Protein AF-A0A527FQV1-F1 (afdb_monomer)

pLDDT: mean 93.89, std 5.43, range [64.75, 98.25]

Radius of gyration: 13.67 Å; Cα contacts (8 Å, |Δi|>4): 11; chains: 1; bounding box: 28×15×36 Å

Foldseek 3Di:
DDDPVVDLDDDDDDDVVVQADPPPGGPVVVVVVVVVVVVVVVVVPRD

Solvent-accessible surface area (backbone atoms only — not comparable to full-atom values): 3205 Å² total; per-residue (Å²): 134,84,78,69,86,83,57,95,76,82,90,85,85,83,54,62,81,81,45,42,45,94,87,80,37,67,48,57,70,63,52,49,53,52,50,52,53,51,50,53,41,42,75,74,71,53,132

Mean predicted aligned error: 3.42 Å

Secondary structure (DSSP, 8-state):
---STT-S-------HHHHEETTTEE-HHHHHHHHHHHHHHHHTT--

Sequence (47 aa):
MQSLGKYRRITVKIGSALLVDRTTGLKRDWLASLADDIAGLAQGGAE

Structure (mmCIF, N/CA/C/O backbone):
data_AF-A0A527FQV1-F1
#
_entry.id   AF-A0A527FQV1-F1
#
loop_
_atom_site.group_PDB
_atom_site.id
_atom_site.type_symbol
_atom_site.label_atom_id
_atom_site.label_alt_id
_atom_site.label_comp_id
_atom_site.label_asym_id
_atom_site.label_entity_id
_atom_site.label_seq_id
_atom_site.pdbx_PDB_ins_code
_atom_site.Cartn_x
_atom_site.Cartn_y
_atom_site.Cartn_z
_atom_site.occupancy
_atom_site.B_iso_or_equiv
_atom_site.auth_seq_id
_atom_site.auth_comp_id
_atom_site.auth_asym_id
_atom_site.auth_atom_id
_atom_site.pdbx_PDB_model_num
ATOM 1 N N . MET A 1 1 ? 9.726 2.453 19.860 1.00 64.75 1 MET A N 1
ATOM 2 C CA . MET A 1 1 ? 8.838 2.753 18.714 1.00 64.75 1 MET A CA 1
ATOM 3 C C . MET A 1 1 ? 7.396 2.616 19.184 1.00 64.75 1 MET A C 1
ATOM 5 O O . MET A 1 1 ? 7.110 1.665 19.896 1.00 64.75 1 MET A O 1
ATOM 9 N N . GLN A 1 2 ? 6.521 3.581 18.898 1.00 83.00 2 GLN A N 1
ATOM 10 C CA . GLN A 1 2 ? 5.110 3.522 19.310 1.00 83.00 2 GLN A CA 1
ATOM 11 C C . GLN A 1 2 ? 4.320 2.643 18.330 1.00 83.00 2 GLN A C 1
ATOM 13 O O . GLN A 1 2 ? 4.537 2.745 17.125 1.00 83.00 2 GLN A O 1
ATOM 18 N N . SER A 1 3 ? 3.412 1.799 18.829 1.00 92.50 3 SER A N 1
ATOM 19 C CA . SER A 1 3 ? 2.556 0.969 17.968 1.00 92.50 3 SER A CA 1
ATOM 20 C C . SER A 1 3 ? 1.580 1.829 17.161 1.00 92.50 3 SER A C 1
ATOM 22 O O . SER A 1 3 ? 0.997 2.778 17.696 1.00 92.50 3 SER A O 1
ATOM 24 N N . LEU A 1 4 ? 1.383 1.472 15.887 1.00 92.00 4 LEU A N 1
ATOM 25 C CA . LEU A 1 4 ? 0.383 2.089 15.013 1.00 92.00 4 LEU A CA 1
ATOM 26 C C . LEU A 1 4 ? -1.039 1.566 15.276 1.00 92.00 4 LEU A C 1
ATOM 28 O O . LEU A 1 4 ? -2.001 2.260 14.966 1.00 92.00 4 LEU A O 1
ATOM 32 N N . GLY A 1 5 ? -1.189 0.393 15.903 1.00 90.50 5 GLY A N 1
ATOM 33 C CA . GLY A 1 5 ? -2.489 -0.277 16.070 1.00 90.50 5 GLY A CA 1
ATOM 34 C C . GLY A 1 5 ? -3.498 0.464 16.955 1.00 90.50 5 GLY A C 1
ATOM 35 O O . GLY A 1 5 ? -4.666 0.104 16.987 1.00 90.50 5 GLY A O 1
ATOM 36 N N . LYS A 1 6 ? -3.066 1.513 17.665 1.00 92.50 6 LYS A N 1
ATOM 37 C CA . LYS A 1 6 ? -3.947 2.370 18.474 1.00 92.50 6 LYS A CA 1
ATOM 38 C C . LYS A 1 6 ? -4.649 3.474 17.673 1.00 92.50 6 LYS A C 1
ATOM 40 O O . LYS A 1 6 ? -5.539 4.130 18.210 1.00 92.50 6 LYS A O 1
ATOM 45 N N . TYR A 1 7 ? -4.233 3.735 16.432 1.00 93.38 7 TYR A N 1
ATOM 46 C CA . TYR A 1 7 ? -4.819 4.792 15.607 1.00 93.38 7 TYR A CA 1
ATOM 47 C C . TYR A 1 7 ? -5.977 4.247 14.775 1.00 93.38 7 TYR A C 1
ATOM 49 O O . TYR A 1 7 ? -5.842 3.237 14.095 1.00 93.38 7 TYR A O 1
ATOM 57 N N . ARG A 1 8 ? -7.112 4.954 14.797 1.00 91.44 8 ARG A N 1
ATOM 58 C CA . ARG A 1 8 ? -8.317 4.566 14.046 1.00 91.44 8 ARG A CA 1
ATOM 59 C C . ARG A 1 8 ? -8.238 4.861 12.548 1.00 91.44 8 ARG A 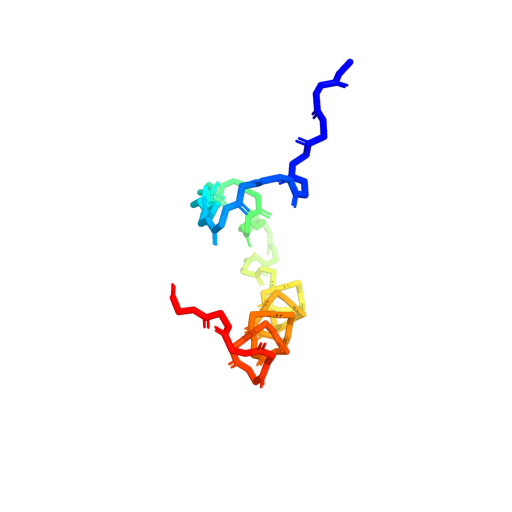C 1
ATOM 61 O O . ARG A 1 8 ? -8.942 4.228 11.778 1.00 91.44 8 ARG A O 1
ATOM 68 N N . ARG A 1 9 ? -7.429 5.845 12.146 1.00 93.50 9 ARG A N 1
ATOM 69 C CA . ARG A 1 9 ? -7.260 6.268 10.752 1.00 93.50 9 ARG A CA 1
ATOM 70 C C . ARG A 1 9 ? -5.791 6.541 10.485 1.00 93.50 9 ARG A C 1
ATOM 72 O O . ARG A 1 9 ? -5.146 7.255 11.253 1.00 93.50 9 ARG A O 1
ATOM 79 N N . ILE A 1 10 ? -5.284 5.973 9.398 1.00 92.94 10 ILE A N 1
ATOM 80 C CA . ILE A 1 10 ? -3.890 6.090 8.980 1.00 92.94 10 ILE A CA 1
ATOM 81 C C . ILE A 1 10 ? -3.881 6.523 7.519 1.00 92.94 10 ILE A C 1
ATOM 83 O O . ILE A 1 10 ? -4.464 5.860 6.669 1.00 92.94 10 ILE A O 1
ATOM 87 N N . THR A 1 11 ? -3.190 7.620 7.224 1.00 94.06 11 THR A N 1
ATOM 88 C CA . THR A 1 11 ? -2.961 8.062 5.847 1.00 94.06 11 THR A CA 1
ATOM 89 C C . THR A 1 11 ? -1.585 7.594 5.400 1.00 94.06 11 THR A C 1
ATOM 91 O O . THR A 1 11 ? -0.576 7.984 5.987 1.00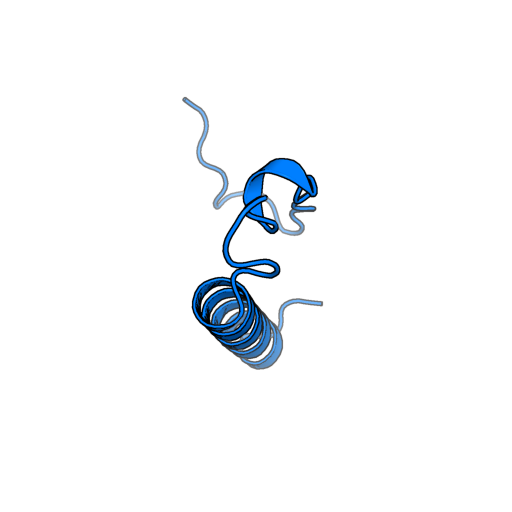 94.06 11 THR A O 1
ATOM 94 N N . VAL A 1 12 ? -1.530 6.791 4.339 1.00 93.31 12 VAL A N 1
ATOM 95 C CA . VAL A 1 12 ? -0.273 6.329 3.740 1.00 93.31 12 VAL A CA 1
ATOM 96 C C . VAL A 1 12 ? -0.012 7.109 2.457 1.00 93.31 12 VAL A C 1
ATOM 98 O O . VAL A 1 12 ? -0.815 7.086 1.526 1.00 93.31 12 VAL A O 1
ATOM 101 N N . LYS A 1 13 ? 1.129 7.802 2.382 1.00 95.19 13 LYS A N 1
ATOM 102 C CA . LYS A 1 13 ? 1.571 8.477 1.158 1.00 95.19 13 LYS A CA 1
ATOM 103 C C . LYS A 1 13 ? 2.609 7.624 0.443 1.00 95.19 13 LYS A C 1
ATOM 105 O O . LYS A 1 13 ? 3.733 7.488 0.916 1.00 95.19 13 LYS A O 1
ATOM 110 N N . ILE A 1 14 ? 2.264 7.141 -0.747 1.00 94.44 14 ILE A N 1
ATOM 111 C CA . ILE A 1 14 ? 3.225 6.500 -1.647 1.00 94.44 14 ILE A CA 1
ATOM 112 C C . ILE A 1 14 ? 3.826 7.564 -2.578 1.00 94.44 14 ILE A C 1
ATOM 114 O O . ILE A 1 14 ? 3.106 8.345 -3.215 1.00 94.44 14 ILE A O 1
ATOM 118 N N . GLY A 1 15 ? 5.156 7.651 -2.606 1.00 95.06 15 GLY A N 1
ATOM 119 C CA . GLY A 1 15 ? 5.904 8.465 -3.567 1.00 95.06 15 GLY A CA 1
ATOM 120 C C . GLY A 1 15 ? 6.126 7.701 -4.873 1.00 95.06 15 GLY A C 1
ATOM 121 O O . GLY A 1 15 ? 6.308 6.487 -4.853 1.00 95.06 15 GLY A O 1
ATOM 122 N N . SER A 1 16 ? 6.156 8.397 -6.012 1.00 94.88 16 SER A N 1
ATOM 123 C CA . SER A 1 16 ? 6.323 7.762 -7.331 1.00 94.88 16 SER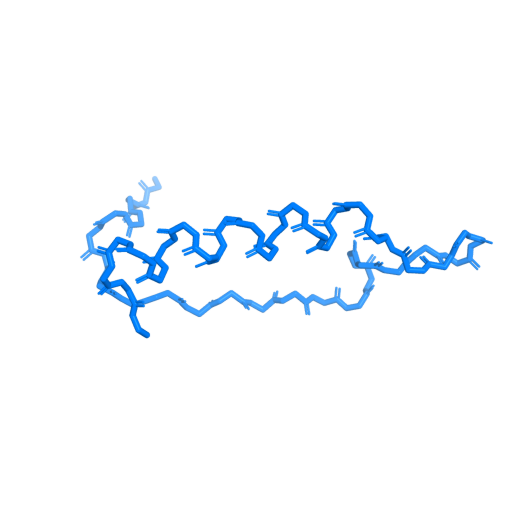 A CA 1
ATOM 124 C C . SER A 1 16 ? 7.631 6.982 -7.465 1.00 94.88 16 SER A C 1
ATOM 126 O O . SER A 1 16 ? 7.640 5.938 -8.103 1.00 94.88 16 SER A O 1
ATOM 128 N N . ALA A 1 17 ? 8.703 7.422 -6.801 1.00 94.25 17 ALA A N 1
ATOM 129 C CA . ALA A 1 17 ? 9.988 6.720 -6.780 1.00 94.25 17 ALA A CA 1
ATOM 130 C C . ALA A 1 17 ? 9.916 5.296 -6.190 1.00 94.25 17 ALA A C 1
ATOM 132 O O . ALA A 1 17 ? 10.774 4.475 -6.493 1.00 94.25 17 ALA A O 1
ATOM 133 N N . LEU A 1 18 ? 8.904 4.991 -5.365 1.00 92.69 18 LEU A N 1
ATOM 134 C CA . LEU A 1 18 ? 8.676 3.640 -4.835 1.00 92.69 18 LEU A CA 1
ATOM 135 C C . LEU A 1 18 ? 7.832 2.773 -5.776 1.00 92.69 18 LEU A C 1
ATOM 137 O O . LEU A 1 18 ? 7.925 1.550 -5.734 1.00 92.69 18 LEU A O 1
ATOM 141 N N . LEU A 1 19 ? 7.011 3.405 -6.616 1.00 95.44 19 LEU A N 1
ATOM 142 C CA . LEU A 1 19 ? 6.002 2.745 -7.443 1.00 95.44 19 LEU A CA 1
ATOM 143 C C . LEU A 1 19 ? 6.438 2.584 -8.909 1.00 95.44 19 LEU A C 1
ATOM 145 O O . LEU A 1 19 ? 5.929 1.716 -9.617 1.00 95.44 19 LEU A O 1
ATOM 149 N N . VAL A 1 20 ? 7.374 3.410 -9.369 1.00 96.69 20 VAL A N 1
ATOM 150 C CA . VAL A 1 20 ? 7.827 3.454 -10.760 1.00 96.69 20 VAL A CA 1
ATOM 151 C C . VAL A 1 20 ? 9.307 3.130 -10.820 1.00 96.69 20 VAL A C 1
ATOM 153 O O . VAL A 1 20 ? 10.137 3.808 -10.216 1.00 96.69 20 VAL A O 1
ATOM 156 N N . ASP A 1 21 ? 9.627 2.106 -11.594 1.00 95.50 21 ASP A N 1
ATOM 157 C CA . ASP A 1 21 ? 10.979 1.823 -12.037 1.00 95.50 21 ASP A CA 1
ATOM 158 C C . ASP A 1 21 ? 11.241 2.503 -13.389 1.00 95.50 21 ASP A C 1
ATOM 160 O O . ASP A 1 21 ? 10.353 2.590 -14.240 1.00 95.50 21 ASP A O 1
ATOM 164 N N . ARG A 1 22 ? 12.466 2.989 -13.610 1.00 94.38 22 ARG A N 1
ATOM 165 C CA . ARG A 1 22 ? 12.796 3.725 -14.844 1.00 94.38 22 ARG A CA 1
ATOM 166 C C . ARG A 1 22 ? 12.826 2.839 -16.088 1.00 94.38 22 ARG A C 1
ATOM 168 O O . ARG A 1 22 ? 12.550 3.338 -17.173 1.00 94.38 22 ARG A O 1
ATOM 175 N N . THR A 1 23 ? 13.172 1.566 -15.937 1.00 96.00 23 THR A N 1
ATOM 176 C CA . THR A 1 23 ? 13.382 0.641 -17.058 1.00 96.00 23 THR A CA 1
ATOM 177 C C . THR A 1 23 ? 12.121 -0.166 -17.348 1.00 96.00 23 THR A C 1
ATOM 179 O O . THR A 1 23 ? 11.760 -0.378 -18.500 1.00 96.00 23 THR A O 1
ATOM 182 N N . THR A 1 24 ? 11.445 -0.609 -16.291 1.00 94.50 24 THR A N 1
ATOM 183 C CA . THR A 1 24 ? 10.302 -1.533 -16.344 1.00 94.50 24 THR A CA 1
ATOM 184 C C . THR A 1 24 ? 8.953 -0.838 -16.148 1.00 94.50 24 THR A C 1
ATOM 186 O O . THR A 1 24 ? 7.908 -1.434 -16.403 1.00 94.50 24 THR A O 1
ATOM 189 N N . GLY A 1 25 ? 8.954 0.441 -15.762 1.00 95.50 25 GLY A N 1
ATOM 190 C CA . GLY A 1 25 ? 7.745 1.236 -15.591 1.00 95.50 25 GLY A CA 1
ATOM 191 C C . GLY A 1 25 ? 7.028 0.960 -14.268 1.00 95.50 25 GLY A C 1
ATOM 192 O O . GLY A 1 25 ? 7.644 0.804 -13.214 1.00 95.50 25 GLY A O 1
ATOM 193 N N . LEU A 1 26 ? 5.695 0.981 -14.296 1.00 97.19 26 LEU A N 1
ATOM 194 C CA . LEU A 1 26 ? 4.868 0.851 -13.095 1.00 97.19 26 LEU A CA 1
ATOM 195 C C . LEU A 1 26 ? 4.991 -0.549 -12.469 1.00 97.19 26 LEU A C 1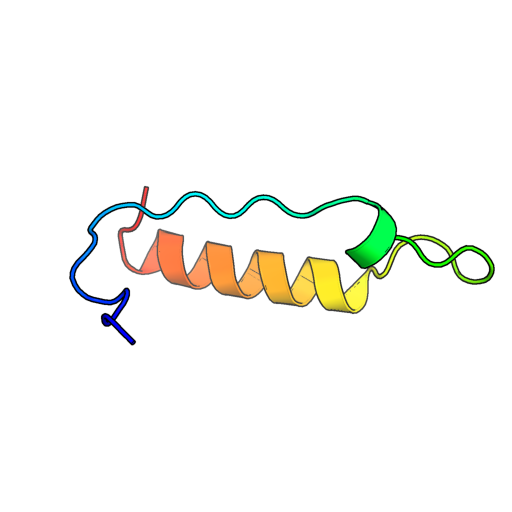
ATOM 197 O O . LEU A 1 26 ? 4.765 -1.549 -13.150 1.00 97.19 26 LEU A O 1
ATOM 20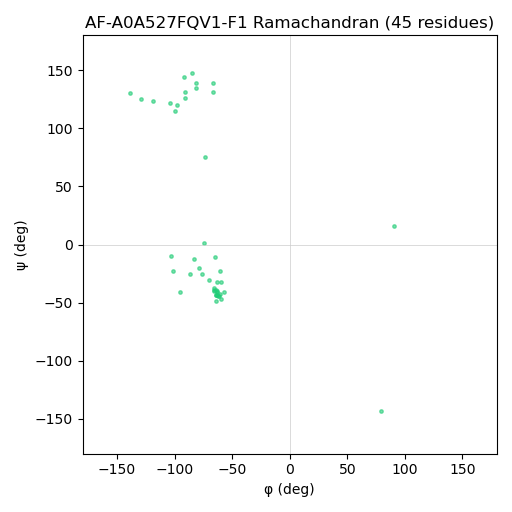1 N N . LYS A 1 27 ? 5.230 -0.625 -11.154 1.00 96.81 27 LYS A N 1
ATOM 202 C CA . LYS A 1 27 ? 5.212 -1.880 -10.379 1.00 96.81 27 LYS A CA 1
ATOM 203 C C . LYS A 1 27 ? 3.776 -2.379 -10.168 1.00 96.81 27 LYS A C 1
ATOM 205 O O . LYS A 1 27 ? 3.205 -2.226 -9.090 1.00 96.81 27 LYS A O 1
ATOM 210 N N . ARG A 1 28 ? 3.181 -2.947 -11.220 1.00 96.69 28 ARG A N 1
ATOM 211 C CA . ARG A 1 28 ? 1.768 -3.368 -11.257 1.00 96.69 28 ARG A CA 1
ATOM 212 C C . ARG A 1 28 ? 1.424 -4.414 -10.203 1.00 96.69 28 ARG A C 1
ATOM 214 O O . ARG A 1 28 ? 0.453 -4.212 -9.49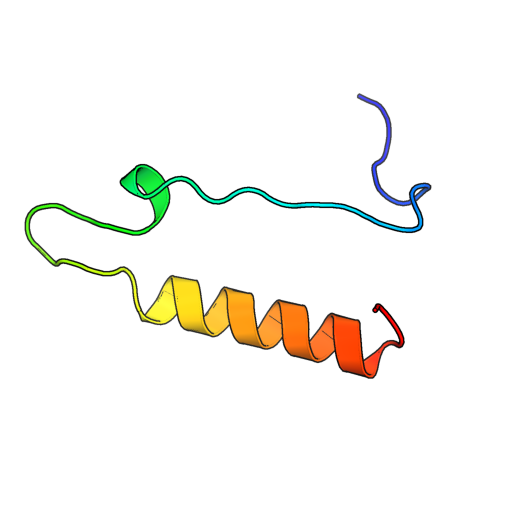1 1.00 96.69 28 ARG A O 1
ATOM 221 N N . ASP A 1 29 ? 2.234 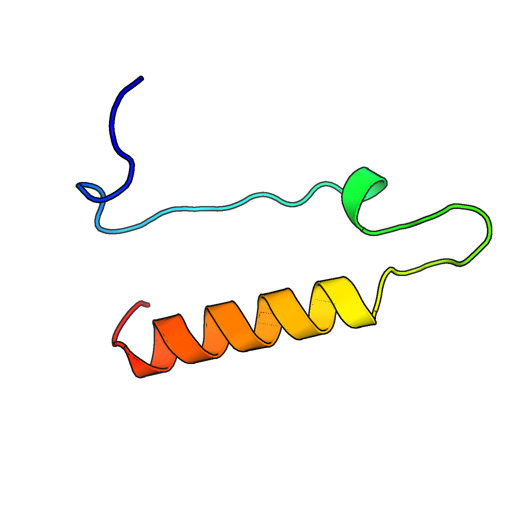-5.458 -10.058 1.00 96.50 29 ASP A N 1
A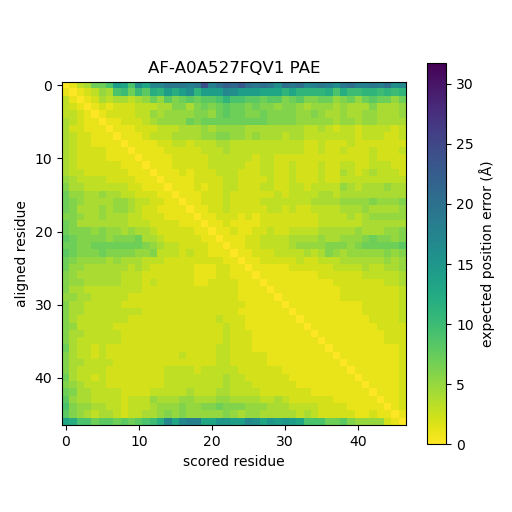TOM 222 C CA . ASP A 1 29 ? 1.937 -6.548 -9.116 1.00 96.50 29 ASP A CA 1
ATOM 223 C C . ASP A 1 29 ? 1.969 -6.066 -7.662 1.00 96.50 29 ASP A C 1
ATOM 225 O O . ASP A 1 29 ? 1.103 -6.402 -6.861 1.00 96.50 29 ASP A O 1
ATOM 229 N N . TRP A 1 30 ? 2.923 -5.189 -7.337 1.00 95.31 30 TRP A N 1
ATOM 230 C CA . TRP A 1 30 ? 2.978 -4.536 -6.030 1.00 95.31 30 TRP A CA 1
ATOM 231 C C . TRP A 1 30 ? 1.755 -3.642 -5.793 1.00 95.31 30 TRP A C 1
ATOM 233 O O . TRP A 1 30 ? 1.169 -3.662 -4.714 1.00 95.31 30 TRP A O 1
ATOM 243 N N . LEU A 1 31 ? 1.348 -2.869 -6.808 1.00 96.19 31 LEU A N 1
ATOM 244 C CA . LEU A 1 31 ? 0.171 -2.007 -6.713 1.00 96.19 31 LEU A CA 1
ATOM 245 C C . LEU A 1 31 ? -1.123 -2.817 -6.562 1.00 96.19 31 LEU A C 1
ATOM 247 O O . LEU A 1 31 ? -2.006 -2.396 -5.821 1.00 96.19 31 LEU A O 1
ATOM 251 N N . ALA A 1 32 ? -1.224 -3.962 -7.239 1.00 97.81 32 ALA A N 1
ATOM 252 C CA . ALA A 1 32 ? -2.348 -4.882 -7.113 1.00 97.81 32 ALA A CA 1
ATOM 253 C C . ALA A 1 32 ? -2.425 -5.461 -5.695 1.00 97.81 32 ALA A C 1
ATOM 255 O O . ALA A 1 32 ? -3.465 -5.342 -5.059 1.00 97.81 32 ALA A O 1
ATOM 256 N N . SER A 1 33 ? -1.305 -5.949 -5.152 1.00 97.69 33 SER A N 1
ATOM 257 C CA . SER A 1 33 ? -1.242 -6.430 -3.764 1.00 97.69 33 SER A CA 1
ATOM 258 C C . SER A 1 33 ? -1.664 -5.357 -2.755 1.00 97.69 33 SER A C 1
ATOM 260 O O . SER A 1 33 ? -2.400 -5.655 -1.822 1.00 97.69 33 SER A O 1
ATOM 262 N N . LEU A 1 34 ? -1.250 -4.098 -2.949 1.00 96.00 34 LEU A N 1
ATOM 263 C CA . LEU A 1 34 ? -1.691 -2.995 -2.090 1.00 96.00 34 LEU A CA 1
ATOM 264 C C . LEU A 1 34 ? -3.206 -2.753 -2.198 1.00 96.00 34 LEU A C 1
ATOM 266 O O . LEU A 1 34 ? -3.853 -2.445 -1.198 1.00 96.00 34 LEU A O 1
ATOM 270 N N . ALA A 1 35 ? -3.772 -2.850 -3.402 1.00 97.00 35 ALA A N 1
ATOM 271 C CA . ALA A 1 35 ? -5.208 -2.697 -3.607 1.00 97.00 35 ALA A CA 1
ATOM 272 C C . ALA A 1 35 ? -6.000 -3.825 -2.927 1.00 97.00 35 ALA A C 1
ATOM 274 O O . ALA A 1 35 ? -7.024 -3.541 -2.306 1.00 97.00 35 ALA A O 1
ATOM 275 N N . ASP A 1 36 ? -5.501 -5.062 -2.982 1.00 98.25 36 ASP A N 1
ATOM 276 C CA . ASP A 1 36 ? -6.100 -6.212 -2.299 1.00 98.25 36 ASP A CA 1
ATOM 277 C C . ASP A 1 36 ? -6.085 -6.029 -0.772 1.00 98.25 36 ASP A C 1
ATOM 279 O O . ASP A 1 36 ? -7.109 -6.231 -0.113 1.00 98.25 36 ASP A O 1
ATOM 283 N N . ASP A 1 37 ? -4.972 -5.546 -0.208 1.00 96.81 37 ASP A N 1
ATOM 284 C CA . ASP A 1 37 ? -4.873 -5.235 1.223 1.00 96.81 37 ASP A CA 1
ATOM 285 C C . ASP A 1 37 ? -5.875 -4.140 1.641 1.00 96.81 37 ASP A C 1
ATOM 287 O O . ASP A 1 37 ? -6.566 -4.266 2.656 1.00 96.81 37 ASP A O 1
ATOM 291 N N . ILE A 1 38 ? -6.003 -3.069 0.844 1.00 95.94 38 ILE A N 1
ATOM 292 C CA . ILE A 1 38 ? -6.984 -1.995 1.081 1.00 95.94 38 ILE A CA 1
ATOM 293 C C . ILE A 1 38 ? -8.414 -2.536 0.987 1.00 95.94 38 ILE A C 1
ATOM 295 O O . ILE A 1 38 ? -9.256 -2.176 1.811 1.00 95.94 38 ILE A O 1
ATOM 299 N N . ALA A 1 39 ? -8.699 -3.413 0.023 1.00 97.69 39 ALA A N 1
ATOM 300 C CA . ALA A 1 39 ? -10.007 -4.042 -0.106 1.00 97.69 39 ALA A CA 1
ATOM 301 C C . ALA A 1 39 ? -10.339 -4.909 1.118 1.00 97.69 39 ALA A C 1
ATOM 303 O O . ALA A 1 39 ? -11.468 -4.857 1.609 1.00 97.69 39 ALA A O 1
ATOM 304 N N . GLY A 1 40 ? -9.361 -5.648 1.652 1.00 97.75 40 GLY A N 1
ATOM 305 C CA . GLY A 1 40 ? -9.510 -6.395 2.902 1.00 97.75 40 GLY A CA 1
ATOM 306 C C . GLY A 1 40 ? -9.826 -5.487 4.095 1.00 97.75 40 GLY A C 1
ATOM 307 O O . GLY A 1 40 ? -10.729 -5.785 4.877 1.00 97.75 40 GLY A O 1
ATOM 308 N N . LEU A 1 41 ? -9.148 -4.339 4.207 1.00 95.19 41 LEU A N 1
ATOM 309 C CA . LEU A 1 41 ? -9.435 -3.342 5.246 1.00 95.19 41 LEU A CA 1
ATOM 310 C C . LEU A 1 41 ? -10.841 -2.746 5.103 1.00 95.19 41 LEU A C 1
ATOM 312 O O . LEU A 1 41 ? -11.556 -2.633 6.099 1.00 95.19 41 LEU A O 1
ATOM 316 N N . ALA A 1 42 ? -11.252 -2.410 3.879 1.00 96.06 42 ALA A N 1
ATOM 317 C CA . ALA A 1 42 ? -12.584 -1.880 3.601 1.00 96.06 42 ALA A CA 1
ATOM 318 C C . ALA A 1 42 ? -13.684 -2.892 3.962 1.00 96.06 42 ALA A C 1
ATOM 320 O O . ALA A 1 42 ? -14.654 -2.547 4.635 1.00 96.06 42 ALA A O 1
ATOM 321 N N . GLN A 1 43 ? -13.504 -4.166 3.601 1.00 97.31 43 GLN A N 1
ATOM 322 C CA . GLN A 1 43 ? -14.407 -5.254 4.002 1.00 97.31 43 GLN A CA 1
ATOM 323 C C . GLN A 1 43 ? -14.429 -5.463 5.524 1.00 97.31 43 GLN A C 1
ATOM 325 O O . GLN A 1 43 ? -15.466 -5.809 6.087 1.00 97.31 43 GLN A O 1
ATOM 330 N N . GLY A 1 44 ? -13.304 -5.210 6.197 1.00 94.56 44 GLY A N 1
ATOM 331 C CA . GLY A 1 44 ? -13.185 -5.199 7.656 1.00 94.56 44 GLY A CA 1
ATOM 332 C C . GLY A 1 44 ? -13.796 -3.971 8.345 1.00 94.56 44 GLY A C 1
ATOM 333 O O . GLY A 1 44 ? -13.721 -3.879 9.570 1.00 94.56 44 GLY A O 1
ATOM 334 N N . GLY A 1 45 ? -14.395 -3.040 7.593 1.00 94.31 45 GLY A N 1
ATOM 335 C CA . GLY A 1 45 ? -15.081 -1.858 8.121 1.00 94.31 45 GLY A CA 1
ATOM 336 C C . GLY A 1 45 ? -14.205 -0.612 8.282 1.00 94.31 45 GLY A C 1
ATOM 337 O O . GLY A 1 45 ? -14.591 0.304 9.009 1.00 94.31 45 GLY A O 1
ATOM 338 N N . ALA A 1 46 ? -13.025 -0.564 7.655 1.00 93.56 46 ALA A N 1
ATOM 339 C CA . ALA A 1 46 ? -12.233 0.661 7.563 1.00 93.56 46 ALA A CA 1
ATOM 340 C C . ALA A 1 46 ? -12.743 1.567 6.422 1.00 93.56 46 ALA A C 1
ATOM 342 O O . ALA A 1 46 ? -12.966 1.091 5.313 1.00 93.56 46 AL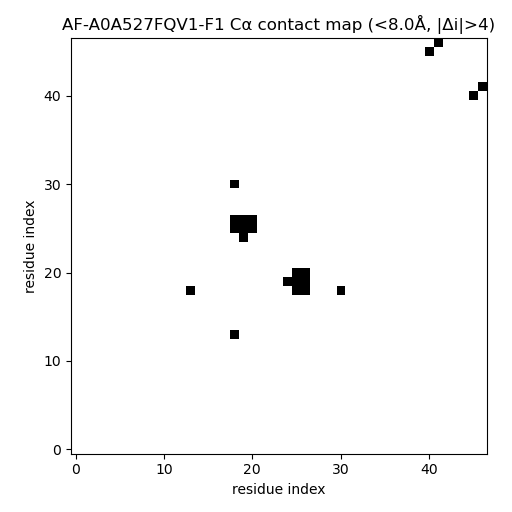A A O 1
ATOM 343 N N . GLU A 1 47 ? -12.878 2.872 6.691 1.00 79.81 47 GLU A N 1
ATOM 344 C CA . GLU A 1 47 ? -13.320 3.916 5.741 1.00 79.81 47 GLU A CA 1
ATOM 345 C C . GLU A 1 47 ? -12.292 5.046 5.574 1.00 79.81 47 GLU A C 1
ATOM 347 O O . GLU A 1 47 ? -11.770 5.565 6.603 1.00 79.81 47 GLU A O 1
#